Protein AF-A0A7S0XUJ1-F1 (afdb_monomer_lite)

Radius of gyration: 18.26 Å; chains: 1; bounding box: 47×28×46 Å

InterPro domains:
  IPR032432 Radical SAM, C-terminal extension [PF16199] (1-74)
  IPR039661 ELP3/YhcC [PTHR11135] (1-117)

pLDDT: mean 92.68, std 4.85, range [74.38, 97.44]

Foldseek 3Di:
DDFQFPPDPVVVCVVVVNDDEDDQVVLLVVVLVVQLPDDLVAADDDPDDPDPQVRTPDYHPDPPSVVSSVVVNVVVVGDGNHPVCVDPVNCCVPPVDDDPDDDDDDDWDDDPNDIDD

Organism: Hemiselmis andersenii (NCBI:txid464988)

Sequence (117 aa):
PTLVIRGTGLYELWRTGRYQNYSPTLLIDVVAHILALVPPWTRIYRIQRDIPMPLVTSGVENGNLRELALARMRELGLRCRDIRTREVGIVDIHQKVLPEQVHLMRRDYVSNGGWET

Secondary structure (DSSP, 8-state):
---EETTSHHHHHHHTTS--PPPHHHHHHHHHHHHHH--TT-----SS----GGGEEES---TTHHHHHHHHHHHTT-----HHHHSHHHHHHHH-PPPS--------EEETTEEE-

Structure (mmCIF, N/CA/C/O backbone):
data_AF-A0A7S0XUJ1-F1
#
_entry.id   AF-A0A7S0XUJ1-F1
#
loop_
_atom_site.group_PDB
_atom_site.id
_atom_site.type_symbol
_atom_site.label_atom_id
_atom_site.label_alt_id
_atom_site.label_comp_id
_atom_site.label_asym_id
_atom_site.label_entity_id
_atom_site.label_seq_id
_atom_site.pdbx_PDB_ins_code
_atom_site.Cartn_x
_atom_site.Cartn_y
_atom_site.Cartn_z
_atom_site.occupancy
_atom_site.B_iso_or_equiv
_atom_site.auth_seq_id
_atom_site.auth_comp_id
_atom_site.auth_asym_id
_atom_site.auth_atom_id
_atom_site.pdbx_PDB_model_num
ATOM 1 N N . PRO A 1 1 ? -6.024 2.646 4.183 1.00 91.31 1 PRO A N 1
ATOM 2 C CA . PRO A 1 1 ? -7.137 1.868 4.784 1.00 91.31 1 PRO A CA 1
ATOM 3 C C . PRO A 1 1 ? -8.072 2.781 5.576 1.00 91.31 1 PRO A C 1
ATOM 5 O O . PRO A 1 1 ? -7.625 3.835 6.027 1.00 91.31 1 PRO A O 1
ATOM 8 N N . THR A 1 2 ? -9.342 2.401 5.716 1.00 92.94 2 THR A N 1
ATOM 9 C CA . THR A 1 2 ? -10.327 3.160 6.499 1.00 92.94 2 THR A CA 1
ATOM 10 C C . THR A 1 2 ? -9.986 3.096 7.988 1.00 92.94 2 THR A C 1
ATOM 12 O O . THR A 1 2 ? -9.680 2.024 8.509 1.00 92.94 2 THR A O 1
ATOM 15 N N . LEU A 1 3 ? -10.036 4.244 8.663 1.00 92.88 3 LEU A N 1
ATOM 16 C CA . LEU A 1 3 ? -9.751 4.398 10.089 1.00 92.88 3 LEU A CA 1
ATOM 17 C C . LEU A 1 3 ? -11.000 4.911 10.802 1.00 92.88 3 LEU A C 1
ATOM 19 O O . LEU A 1 3 ? -11.718 5.753 10.263 1.00 92.88 3 LEU A O 1
ATOM 23 N N . VAL A 1 4 ? -11.240 4.420 12.013 1.00 94.19 4 VAL A N 1
ATOM 24 C CA . VAL A 1 4 ? -12.313 4.907 12.882 1.00 94.19 4 VAL A CA 1
ATOM 25 C C . VAL A 1 4 ? -11.744 6.002 13.772 1.00 94.19 4 VAL A C 1
ATOM 27 O O . VAL A 1 4 ? -10.819 5.761 14.545 1.00 94.19 4 VAL A O 1
ATOM 30 N N . ILE A 1 5 ? -12.299 7.207 13.661 1.00 93.88 5 ILE A N 1
ATOM 31 C CA . ILE A 1 5 ? -11.873 8.398 14.407 1.00 93.88 5 ILE A CA 1
ATOM 32 C C . ILE A 1 5 ? -13.064 8.909 15.214 1.00 93.88 5 ILE A C 1
ATOM 34 O O . ILE A 1 5 ? -14.181 8.974 14.691 1.00 93.88 5 ILE A O 1
ATOM 38 N N . ARG A 1 6 ? -12.835 9.280 16.479 1.00 92.88 6 ARG A N 1
ATOM 39 C CA . ARG A 1 6 ? -13.882 9.835 17.353 1.00 92.88 6 ARG A CA 1
ATOM 40 C C . ARG A 1 6 ? -14.544 11.056 16.708 1.00 92.88 6 ARG A C 1
ATOM 42 O O . ARG A 1 6 ? -13.876 11.865 16.073 1.00 92.88 6 ARG A O 1
ATOM 49 N N . GLY A 1 7 ? -15.858 11.182 16.880 1.00 93.12 7 GLY A N 1
ATOM 50 C CA . GLY A 1 7 ? -16.639 12.295 16.325 1.00 93.12 7 GLY A CA 1
ATOM 51 C C . GLY A 1 7 ? -17.033 12.142 14.850 1.00 93.12 7 GLY A C 1
ATOM 52 O O . GLY A 1 7 ? -17.638 13.049 14.291 1.00 93.12 7 GLY A O 1
ATOM 53 N N . THR A 1 8 ? -16.728 11.008 14.211 1.00 95.75 8 THR A N 1
ATOM 54 C CA . THR A 1 8 ? -17.192 10.701 12.846 1.00 95.75 8 THR A CA 1
ATOM 55 C C . THR A 1 8 ? -18.431 9.805 12.861 1.00 95.75 8 THR A C 1
ATOM 57 O O . THR A 1 8 ? -18.632 9.030 13.792 1.00 95.75 8 THR A O 1
ATOM 60 N N . GLY A 1 9 ? -19.239 9.822 11.795 1.00 95.94 9 GLY A N 1
ATOM 61 C CA . GLY A 1 9 ? -20.374 8.893 11.671 1.00 95.94 9 GLY A CA 1
ATOM 62 C C . GLY A 1 9 ? -19.952 7.415 11.682 1.00 95.94 9 GLY A C 1
ATOM 63 O O . GLY A 1 9 ? -20.664 6.565 12.212 1.00 95.94 9 GLY A O 1
ATOM 64 N N . LEU A 1 10 ? -18.749 7.109 11.179 1.00 96.19 10 LEU A N 1
ATOM 65 C CA . LEU A 1 10 ? -18.190 5.756 11.209 1.00 96.19 10 LEU A CA 1
ATOM 66 C C . LEU A 1 10 ? -17.926 5.266 12.642 1.00 96.19 10 LEU A C 1
ATOM 68 O O . LEU A 1 10 ? -18.078 4.078 12.920 1.00 96.19 10 LEU A O 1
ATOM 72 N N . TYR A 1 11 ? -17.578 6.172 13.561 1.00 96.44 11 TYR A N 1
ATOM 73 C CA . TYR A 1 11 ? -17.398 5.843 14.975 1.00 96.44 11 TYR A CA 1
ATOM 74 C C . TYR A 1 11 ? -18.692 5.348 15.623 1.00 96.44 11 TYR A C 1
ATOM 76 O O . TYR A 1 11 ? -18.656 4.384 16.379 1.00 96.44 11 TYR A O 1
ATOM 84 N N . GLU A 1 12 ? -19.844 5.928 15.284 1.00 97.00 12 GLU A N 1
ATOM 85 C CA . GLU A 1 12 ? -21.140 5.478 15.810 1.00 97.00 12 GLU A CA 1
ATOM 86 C C . GLU A 1 12 ? -21.515 4.078 15.295 1.00 97.00 12 GLU A C 1
ATOM 88 O O . GLU A 1 12 ? -22.063 3.252 16.034 1.00 97.00 12 GLU A O 1
ATOM 93 N N . LEU A 1 13 ? -21.178 3.767 14.039 1.00 97.06 13 LEU A N 1
ATOM 94 C CA . LEU A 1 13 ? -21.357 2.423 13.480 1.00 97.06 13 LEU A CA 1
ATOM 95 C C . LEU A 1 13 ? -20.447 1.406 14.172 1.00 97.06 13 LEU A C 1
ATOM 97 O O . LEU A 1 13 ? -20.912 0.333 14.550 1.00 97.06 13 LEU A O 1
ATOM 101 N N . TRP A 1 14 ? -19.184 1.765 14.398 1.00 96.56 14 TRP A N 1
ATOM 102 C CA . TRP A 1 14 ? -18.234 0.932 15.133 1.00 96.56 14 TRP A CA 1
ATOM 103 C C . TRP A 1 14 ? -18.678 0.707 16.586 1.00 96.56 14 TRP A C 1
ATOM 105 O O . TRP A 1 14 ? -18.737 -0.432 17.043 1.00 96.56 14 TRP A O 1
ATOM 115 N N . ARG A 1 15 ? -19.111 1.767 17.285 1.00 95.31 15 ARG A N 1
ATOM 116 C CA . ARG A 1 15 ? -19.603 1.708 18.674 1.00 95.31 15 ARG A CA 1
ATOM 117 C C . ARG A 1 15 ? -20.818 0.794 18.830 1.00 95.31 15 ARG A C 1
ATOM 119 O O . ARG A 1 15 ? -20.994 0.180 19.873 1.00 95.31 15 ARG A O 1
ATOM 126 N N . THR A 1 16 ? -21.663 0.716 17.802 1.00 97.06 16 THR A N 1
ATOM 127 C CA . THR A 1 16 ? -22.859 -0.145 17.779 1.00 97.06 16 THR A CA 1
ATOM 128 C C . THR A 1 16 ? -22.589 -1.546 17.219 1.00 97.06 16 THR A C 1
ATOM 130 O O . THR A 1 16 ? -23.532 -2.305 17.023 1.00 97.06 16 THR A O 1
ATOM 133 N N . GLY A 1 17 ? -21.329 -1.897 16.931 1.00 95.56 17 GLY A N 1
ATOM 134 C CA . GLY A 1 17 ? -20.946 -3.200 16.376 1.00 95.56 17 GLY A CA 1
ATOM 135 C C . GLY A 1 17 ? -21.354 -3.418 14.914 1.00 95.56 17 GLY A C 1
ATOM 136 O O . GLY A 1 17 ? -21.190 -4.513 14.388 1.00 95.56 17 GLY A O 1
ATOM 137 N N . ARG A 1 18 ? -21.869 -2.388 14.231 1.00 96.94 18 ARG A N 1
ATOM 138 C CA . ARG A 1 18 ? -22.301 -2.451 12.822 1.00 96.94 18 ARG A CA 1
ATOM 139 C C . ARG A 1 18 ? -21.160 -2.255 11.827 1.00 96.94 18 ARG A C 1
ATOM 141 O O . ARG A 1 18 ? -21.357 -2.418 10.628 1.00 96.94 18 ARG A O 1
ATOM 148 N N . TYR A 1 19 ? -19.983 -1.872 12.311 1.00 96.56 19 TYR A N 1
ATOM 149 C CA . TYR A 1 19 ? -18.773 -1.759 11.513 1.00 96.56 19 TYR A CA 1
ATOM 150 C C . TYR A 1 19 ? -17.588 -2.331 12.285 1.00 96.56 19 TYR A C 1
ATOM 152 O O . TYR A 1 19 ? -17.376 -1.993 13.448 1.00 96.56 19 TYR A O 1
ATOM 160 N N . GLN A 1 20 ? -16.789 -3.149 11.610 1.00 93.69 20 GLN A N 1
ATOM 161 C CA . GLN A 1 20 ? -15.560 -3.713 12.146 1.00 93.69 20 GLN A CA 1
ATOM 162 C C . GLN A 1 20 ? -14.444 -3.529 11.119 1.00 93.69 20 GLN A C 1
ATOM 164 O O . GLN A 1 20 ? -14.621 -3.807 9.933 1.00 93.69 20 GLN A O 1
ATOM 169 N N . ASN A 1 21 ? -13.292 -3.030 11.565 1.00 93.62 21 ASN A N 1
ATOM 170 C CA . ASN A 1 21 ? -12.102 -2.979 10.725 1.00 93.62 21 ASN A CA 1
ATOM 171 C C . ASN A 1 21 ? -11.564 -4.393 10.475 1.00 93.62 21 ASN A C 1
ATOM 173 O O . ASN A 1 21 ? -11.776 -5.306 11.270 1.00 93.62 21 ASN A O 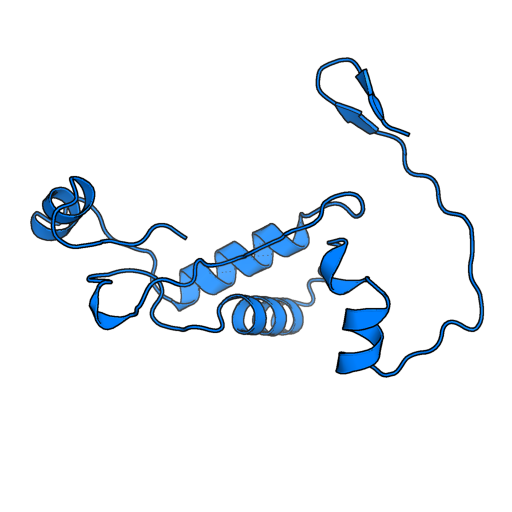1
ATOM 177 N N . TYR A 1 22 ? -10.813 -4.560 9.388 1.00 93.56 22 TYR A N 1
ATOM 178 C CA . TYR A 1 22 ? -10.044 -5.782 9.176 1.00 93.56 22 TYR A CA 1
ATOM 179 C C . TYR A 1 22 ? -9.048 -6.011 10.309 1.00 93.56 22 TYR A C 1
ATOM 181 O O . TYR A 1 22 ? -8.491 -5.056 10.855 1.00 93.56 22 TYR A O 1
ATOM 189 N N . SER A 1 23 ? -8.780 -7.285 10.601 1.00 92.38 23 SER A N 1
ATOM 190 C CA . SER A 1 23 ? -7.626 -7.637 11.419 1.00 92.38 23 SER A CA 1
ATOM 191 C C . SER A 1 23 ? -6.336 -7.156 10.734 1.00 92.38 23 SER A C 1
ATOM 193 O O . SER A 1 23 ? -6.287 -7.076 9.498 1.00 92.38 23 SER A O 1
ATOM 195 N N . PRO A 1 24 ? -5.269 -6.863 11.498 1.00 90.81 24 PRO A N 1
ATOM 196 C CA . PRO A 1 24 ? -3.995 -6.442 10.921 1.00 90.81 24 PRO A CA 1
ATOM 197 C C . PRO A 1 24 ? -3.457 -7.424 9.872 1.00 90.81 24 PRO A C 1
ATOM 199 O O . PRO A 1 24 ? -2.999 -7.003 8.812 1.00 90.81 24 PRO A O 1
ATOM 202 N N . THR A 1 25 ? -3.580 -8.729 10.126 1.00 92.19 25 THR A N 1
ATOM 203 C CA . THR A 1 25 ? -3.135 -9.795 9.217 1.00 92.19 25 THR A CA 1
ATOM 204 C C . THR A 1 25 ? -3.899 -9.784 7.898 1.00 92.19 25 THR A C 1
ATOM 206 O O . THR A 1 25 ? -3.285 -9.702 6.835 1.00 92.19 25 THR A O 1
ATOM 209 N N . LEU A 1 26 ? -5.234 -9.765 7.961 1.00 94.94 26 LEU A N 1
ATOM 210 C CA . LEU A 1 26 ? -6.085 -9.713 6.775 1.00 94.94 26 LEU A CA 1
ATOM 211 C C . LEU A 1 26 ? -5.808 -8.453 5.953 1.00 94.94 26 LEU A C 1
ATOM 213 O O . LEU A 1 26 ? -5.757 -8.500 4.727 1.00 94.94 26 LEU A O 1
ATOM 217 N N . LEU A 1 27 ? -5.608 -7.316 6.619 1.00 94.62 27 LEU A N 1
ATOM 218 C CA . LEU A 1 27 ? -5.317 -6.067 5.935 1.00 94.62 27 LEU A CA 1
ATOM 219 C C . LEU A 1 27 ? -3.987 -6.119 5.175 1.00 94.62 27 LEU A C 1
ATOM 221 O O . LEU A 1 27 ? -3.925 -5.661 4.034 1.00 94.62 27 LEU A O 1
ATOM 225 N N . ILE A 1 28 ? -2.938 -6.666 5.793 1.00 95.38 28 ILE A N 1
ATOM 226 C CA . ILE A 1 28 ? -1.631 -6.849 5.149 1.00 95.38 28 ILE A CA 1
ATOM 227 C C . ILE A 1 28 ? -1.775 -7.759 3.924 1.00 95.38 28 ILE A C 1
ATOM 229 O O . ILE A 1 28 ? -1.286 -7.403 2.851 1.00 95.38 28 ILE A O 1
ATOM 233 N N . ASP A 1 29 ? -2.500 -8.872 4.058 1.00 96.19 29 ASP A N 1
ATOM 234 C CA . ASP A 1 29 ? -2.753 -9.810 2.962 1.00 96.19 29 ASP A CA 1
ATOM 235 C C . ASP A 1 29 ? -3.493 -9.147 1.799 1.00 96.19 29 ASP A C 1
ATOM 237 O O . ASP A 1 29 ? -3.064 -9.249 0.648 1.00 96.19 29 ASP A O 1
ATOM 241 N N . VAL A 1 30 ? -4.572 -8.415 2.077 1.00 96.00 30 VAL A N 1
ATOM 242 C CA . VAL A 1 30 ? -5.338 -7.704 1.044 1.00 96.00 30 VAL A CA 1
ATOM 243 C C . VAL A 1 30 ? -4.454 -6.692 0.314 1.00 96.00 30 VAL A C 1
ATOM 245 O O . VAL A 1 30 ? -4.456 -6.642 -0.916 1.00 96.00 30 VAL A O 1
ATOM 248 N N . VAL A 1 31 ? -3.658 -5.906 1.044 1.00 95.88 31 VAL A N 1
ATOM 249 C CA . VAL A 1 31 ? -2.760 -4.916 0.430 1.00 95.88 31 VAL A CA 1
ATOM 250 C C . VAL A 1 31 ? -1.678 -5.596 -0.413 1.00 95.88 31 VAL A C 1
ATOM 252 O O . VAL A 1 31 ? -1.394 -5.118 -1.510 1.00 95.88 31 VAL A O 1
ATOM 255 N N . ALA A 1 32 ? -1.107 -6.713 0.044 1.00 96.56 32 ALA A N 1
ATOM 256 C CA . ALA A 1 32 ? -0.117 -7.481 -0.711 1.00 96.56 32 ALA A CA 1
ATOM 257 C C . ALA A 1 32 ? -0.674 -7.972 -2.061 1.00 96.56 32 ALA A C 1
ATOM 259 O O . ALA A 1 32 ? -0.025 -7.803 -3.096 1.00 96.56 32 ALA A O 1
ATOM 260 N N . HIS A 1 33 ? -1.901 -8.503 -2.073 1.00 97.25 33 HIS A N 1
ATOM 261 C CA . HIS A 1 33 ? -2.565 -8.939 -3.305 1.00 97.25 33 HIS A CA 1
ATOM 262 C C . HIS A 1 33 ? -2.901 -7.765 -4.230 1.00 97.25 33 HIS A C 1
ATOM 264 O O . HIS A 1 33 ? -2.670 -7.854 -5.433 1.00 97.25 33 HIS A O 1
ATOM 270 N N . ILE A 1 34 ? -3.375 -6.637 -3.687 1.00 96.88 34 ILE A N 1
ATOM 271 C CA . ILE A 1 34 ? -3.626 -5.428 -4.485 1.00 96.88 34 ILE A CA 1
ATOM 272 C C . ILE A 1 34 ? -2.333 -4.958 -5.159 1.00 96.88 34 ILE A C 1
ATOM 274 O O . ILE A 1 34 ? -2.334 -4.708 -6.361 1.00 96.88 34 ILE A O 1
ATOM 278 N N . LEU A 1 35 ? -1.224 -4.870 -4.415 1.00 97.19 35 LEU A N 1
ATOM 279 C CA . LEU A 1 35 ? 0.072 -4.441 -4.951 1.00 97.19 35 LEU A CA 1
ATOM 280 C C . LEU A 1 35 ? 0.605 -5.371 -6.049 1.00 97.19 35 LEU A C 1
ATOM 282 O O . LEU A 1 35 ? 1.276 -4.898 -6.966 1.00 97.19 35 LEU A O 1
ATOM 286 N N . ALA A 1 36 ? 0.295 -6.668 -5.986 1.00 96.88 36 ALA A N 1
ATOM 287 C CA . ALA A 1 36 ? 0.667 -7.629 -7.024 1.00 96.88 36 ALA A CA 1
ATOM 288 C C . ALA A 1 36 ? -0.070 -7.391 -8.356 1.00 96.88 36 ALA A C 1
ATOM 290 O O . ALA A 1 36 ? 0.470 -7.701 -9.416 1.00 96.88 36 ALA A O 1
ATOM 291 N N . LEU A 1 37 ? -1.277 -6.817 -8.311 1.00 97.19 37 LEU A N 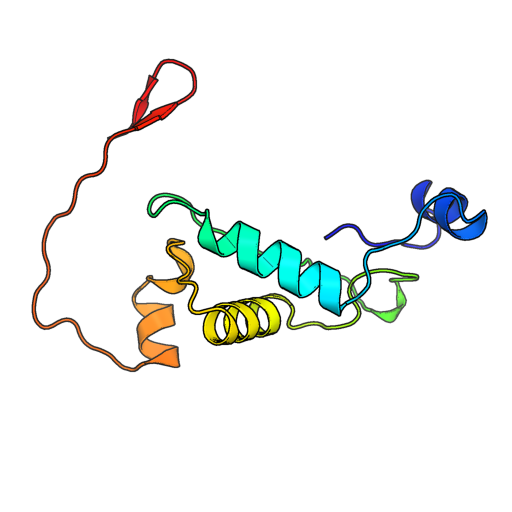1
ATOM 292 C CA . LEU A 1 37 ? -2.095 -6.513 -9.491 1.00 97.19 37 LEU A CA 1
ATOM 293 C C . LEU A 1 37 ? -1.771 -5.150 -10.119 1.00 97.19 37 LEU A C 1
ATOM 295 O O . LEU A 1 37 ? -2.241 -4.857 -11.218 1.00 97.19 37 LEU A O 1
ATOM 299 N N . VAL A 1 38 ? -0.987 -4.303 -9.443 1.00 97.31 38 VAL A N 1
ATOM 300 C CA . VAL A 1 38 ? -0.687 -2.948 -9.925 1.00 97.31 38 VAL A CA 1
ATOM 301 C C . VAL A 1 38 ? 0.127 -3.015 -11.224 1.00 97.31 38 VAL A C 1
ATOM 303 O O . VAL A 1 38 ? 1.225 -3.586 -11.235 1.00 97.31 38 VAL A O 1
ATOM 306 N N . PRO A 1 39 ? -0.356 -2.401 -12.320 1.00 96.81 39 PRO A N 1
ATOM 307 C CA . PRO A 1 39 ? 0.355 -2.424 -13.584 1.00 96.81 39 PRO A CA 1
ATOM 308 C C . PRO A 1 39 ? 1.580 -1.493 -13.562 1.00 96.81 39 PRO A C 1
ATOM 310 O O . PRO A 1 39 ? 1.661 -0.550 -12.768 1.00 96.81 39 PRO A O 1
ATOM 313 N N . PRO A 1 40 ? 2.552 -1.711 -14.466 1.00 96.50 40 PRO A N 1
ATOM 314 C CA . PRO A 1 40 ? 3.832 -1.008 -14.446 1.00 96.50 40 PRO A CA 1
ATOM 315 C C . PRO A 1 40 ? 3.779 0.480 -14.828 1.00 96.50 40 PRO A C 1
ATOM 317 O O . PRO A 1 40 ? 4.801 1.158 -14.737 1.00 96.50 40 PRO A O 1
ATOM 320 N N . TRP A 1 41 ? 2.629 1.000 -15.246 1.00 96.12 41 TRP A N 1
ATOM 321 C CA . TRP A 1 41 ? 2.411 2.427 -15.506 1.00 96.12 41 TRP A CA 1
ATOM 322 C C . TRP A 1 41 ? 1.693 3.141 -14.348 1.00 96.12 41 TRP A C 1
ATOM 324 O O . TRP A 1 41 ? 1.429 4.336 -14.428 1.00 96.12 41 TRP A O 1
ATOM 334 N N . THR A 1 42 ? 1.395 2.447 -13.243 1.00 97.00 42 THR A N 1
ATOM 335 C CA . THR A 1 42 ? 0.719 3.037 -12.080 1.00 97.00 42 THR A CA 1
ATOM 336 C C . THR A 1 42 ? 1.687 3.289 -10.925 1.00 97.00 42 THR A C 1
ATOM 338 O O . THR A 1 42 ? 2.510 2.442 -10.560 1.00 97.00 42 THR A O 1
ATOM 341 N N . ARG A 1 43 ? 1.566 4.466 -10.298 1.00 96.81 43 ARG A N 1
ATOM 342 C CA . ARG A 1 43 ? 2.324 4.848 -9.099 1.00 96.81 43 ARG A CA 1
ATOM 343 C C . ARG A 1 43 ? 1.427 4.860 -7.865 1.00 96.81 43 ARG A C 1
ATOM 345 O O . ARG A 1 43 ? 0.480 5.637 -7.785 1.00 96.81 43 ARG A O 1
ATOM 352 N N . ILE A 1 44 ? 1.779 4.063 -6.858 1.00 95.56 44 ILE A N 1
ATOM 353 C CA . ILE A 1 44 ? 1.126 4.105 -5.546 1.00 95.56 44 ILE A CA 1
ATOM 354 C C . ILE A 1 44 ? 1.863 5.105 -4.651 1.00 95.56 44 ILE A C 1
ATOM 356 O O . ILE A 1 44 ? 2.988 4.855 -4.220 1.00 95.56 44 ILE A O 1
ATOM 360 N N . TYR A 1 45 ? 1.225 6.243 -4.365 1.00 91.25 45 TYR A N 1
ATOM 361 C CA . TYR A 1 45 ? 1.823 7.328 -3.577 1.00 91.25 45 TYR A CA 1
ATOM 362 C C . TYR A 1 45 ? 1.950 6.986 -2.091 1.00 91.25 45 TYR A C 1
ATOM 364 O O . TYR A 1 45 ? 3.047 6.995 -1.537 1.00 91.25 45 TYR A O 1
ATOM 372 N N . ARG A 1 46 ? 0.821 6.691 -1.439 1.00 89.94 46 ARG A N 1
ATOM 373 C CA . ARG A 1 46 ? 0.739 6.396 -0.006 1.00 89.94 46 ARG A CA 1
ATOM 374 C C . ARG A 1 46 ? -0.201 5.224 0.220 1.00 89.94 46 ARG A C 1
ATOM 376 O O . ARG A 1 46 ? -1.311 5.218 -0.299 1.00 89.94 46 ARG A O 1
ATOM 383 N N . ILE A 1 47 ? 0.246 4.249 1.007 1.00 90.44 47 ILE A N 1
ATOM 384 C CA . ILE A 1 47 ? -0.586 3.107 1.417 1.00 90.44 47 ILE A CA 1
ATOM 385 C C . ILE A 1 47 ? -1.430 3.468 2.644 1.00 90.44 47 ILE A C 1
ATOM 387 O O . ILE A 1 47 ? -2.575 3.041 2.766 1.00 90.44 47 ILE A O 1
ATOM 391 N N . GLN A 1 48 ? -0.898 4.312 3.521 1.00 89.50 48 GLN A N 1
ATOM 392 C CA . GLN A 1 48 ? -1.558 4.810 4.723 1.00 89.50 48 GLN A CA 1
ATOM 393 C C . GLN A 1 48 ? -1.341 6.320 4.852 1.00 89.50 48 GLN A C 1
ATOM 395 O O . GLN A 1 48 ? -0.463 6.880 4.196 1.00 89.50 48 GLN A O 1
ATOM 400 N N . ARG A 1 49 ? -2.171 6.980 5.661 1.00 86.56 49 ARG A N 1
ATOM 401 C CA . ARG A 1 49 ? -2.074 8.419 5.927 1.00 86.56 49 ARG A CA 1
ATOM 402 C C . ARG A 1 49 ? -1.370 8.647 7.260 1.00 86.56 49 ARG A C 1
ATOM 404 O O . ARG A 1 49 ? -1.541 7.844 8.172 1.00 86.56 49 ARG A O 1
ATOM 411 N N . ASP A 1 50 ? -0.672 9.769 7.368 1.00 84.88 50 ASP A N 1
ATOM 412 C CA . ASP A 1 50 ? -0.011 10.208 8.598 1.00 84.88 50 ASP A CA 1
ATOM 413 C C . ASP A 1 50 ? -1.050 10.810 9.551 1.00 84.88 50 ASP A C 1
ATOM 415 O O . ASP A 1 50 ? -1.216 12.024 9.647 1.00 84.88 50 ASP A O 1
ATOM 419 N N . ILE A 1 51 ? -1.828 9.939 10.195 1.00 87.12 51 ILE A N 1
ATOM 420 C CA . ILE A 1 51 ? -2.780 10.318 11.241 1.00 87.12 51 ILE A CA 1
ATOM 421 C C . ILE A 1 51 ? -2.172 9.909 12.583 1.00 87.12 51 ILE A C 1
ATOM 423 O O . ILE A 1 51 ? -1.801 8.744 12.732 1.00 87.12 51 ILE A O 1
ATOM 427 N N . PRO A 1 52 ? -2.073 10.824 13.564 1.00 86.50 52 PRO A N 1
ATOM 428 C CA . PRO A 1 52 ? -1.593 10.481 14.894 1.00 86.50 52 PRO A CA 1
ATOM 429 C C . PRO A 1 52 ? -2.390 9.318 15.493 1.00 86.50 52 PRO A C 1
ATOM 431 O O . PRO A 1 52 ? -3.612 9.403 15.635 1.00 86.50 52 PRO A O 1
ATOM 434 N N . MET A 1 53 ? -1.691 8.253 15.890 1.00 85.00 53 MET A N 1
ATOM 435 C CA . MET A 1 53 ? -2.301 7.050 16.466 1.00 85.00 53 MET A CA 1
ATOM 436 C C . MET A 1 53 ? -3.219 7.311 17.674 1.00 85.00 53 MET A C 1
ATOM 438 O O . MET A 1 53 ? -4.261 6.665 17.737 1.00 85.00 53 MET A O 1
ATOM 442 N N . PRO A 1 54 ? -2.953 8.286 18.573 1.00 86.56 54 PRO A N 1
ATOM 443 C CA . PRO A 1 54 ? -3.876 8.602 19.670 1.00 86.56 54 PRO A CA 1
ATOM 444 C C . PRO A 1 54 ? -5.281 9.050 19.230 1.00 86.56 54 PRO A C 1
ATOM 446 O O . PRO A 1 54 ? -6.217 8.995 20.024 1.00 86.56 54 PRO A O 1
ATOM 449 N N . LEU A 1 55 ? -5.446 9.507 17.983 1.00 86.94 55 LEU A N 1
ATOM 450 C CA . LEU A 1 55 ? -6.744 9.910 17.428 1.00 86.94 55 LEU A CA 1
ATOM 451 C C . LEU A 1 55 ? -7.515 8.735 16.805 1.00 86.94 55 LEU A C 1
ATOM 453 O O . LEU A 1 55 ? -8.721 8.839 16.561 1.00 86.94 55 LEU A O 1
ATOM 457 N N . VAL A 1 56 ? -6.832 7.622 16.533 1.00 88.38 56 VAL A N 1
ATOM 458 C CA . VAL A 1 56 ? -7.399 6.441 15.881 1.00 88.38 56 VAL A CA 1
ATOM 459 C C . VAL A 1 56 ? -7.999 5.527 16.947 1.00 88.38 56 VAL A C 1
ATOM 461 O O . VAL A 1 56 ? -7.314 5.060 17.846 1.00 88.38 56 VAL A O 1
ATOM 464 N N . THR A 1 57 ? -9.303 5.271 16.849 1.00 88.88 57 THR A N 1
ATOM 465 C CA . THR A 1 57 ? -10.020 4.354 17.754 1.00 88.88 57 THR A CA 1
ATOM 466 C C . THR A 1 57 ? -9.899 2.901 17.296 1.00 88.88 57 THR A C 1
ATOM 468 O O . THR A 1 57 ? -9.778 2.004 18.121 1.00 88.88 57 THR A O 1
ATOM 471 N N . SER A 1 58 ? -9.953 2.654 15.984 1.00 86.88 58 SER A N 1
ATOM 472 C CA . SER A 1 58 ? -9.818 1.314 15.401 1.00 86.88 58 SER A CA 1
ATOM 473 C C . SER A 1 58 ? -9.338 1.400 13.948 1.00 86.88 58 SER A C 1
ATOM 475 O O . SER A 1 58 ? -9.652 2.366 13.241 1.00 86.88 58 SER A O 1
ATOM 477 N N . GLY A 1 59 ? -8.565 0.410 13.493 1.00 85.12 59 GLY A N 1
ATOM 478 C CA . GLY A 1 59 ? -8.022 0.356 12.136 1.00 85.12 59 GLY A CA 1
ATOM 479 C C . GLY A 1 59 ? -6.569 -0.109 12.085 1.00 85.12 59 GLY A C 1
ATOM 480 O O . GLY A 1 59 ? -6.210 -1.101 12.702 1.00 85.12 59 GLY A O 1
ATOM 481 N N . VAL A 1 60 ? -5.748 0.586 11.295 1.00 81.88 60 VAL A N 1
ATOM 482 C CA . VAL A 1 60 ? -4.319 0.274 11.145 1.00 81.88 60 VAL A CA 1
ATOM 483 C C . VAL A 1 60 ? -3.592 0.636 12.431 1.00 81.88 60 VAL A C 1
ATOM 485 O O . VAL A 1 60 ? -3.584 1.803 12.800 1.00 81.88 60 VAL A O 1
ATOM 488 N N . GLU A 1 61 ? -2.961 -0.346 13.064 1.00 74.38 61 GLU A N 1
ATOM 489 C CA . GLU A 1 61 ? -2.217 -0.161 14.318 1.00 74.38 61 GLU A CA 1
ATOM 490 C C . GLU A 1 61 ? -0.757 0.258 14.085 1.00 74.38 61 GLU A C 1
ATOM 492 O O . GLU A 1 61 ? -0.157 0.919 14.929 1.00 74.38 61 GLU A O 1
ATOM 497 N N . ASN A 1 62 ? -0.197 -0.070 12.913 1.00 77.19 62 ASN A N 1
ATOM 498 C CA . ASN A 1 62 ? 1.223 0.103 12.619 1.00 77.19 62 ASN A CA 1
ATOM 499 C C . ASN A 1 62 ? 1.493 1.200 11.585 1.00 77.19 62 ASN A C 1
ATOM 501 O O . ASN A 1 62 ? 0.878 1.258 10.522 1.00 77.19 62 ASN A O 1
ATOM 505 N N . GLY A 1 63 ? 2.510 2.018 11.862 1.00 82.25 63 GLY A N 1
ATOM 506 C CA . GLY A 1 63 ? 2.985 3.091 10.988 1.00 82.25 63 GLY A CA 1
ATOM 507 C C . GLY A 1 63 ? 3.708 2.632 9.709 1.00 82.25 63 GLY A C 1
ATOM 508 O O . GLY A 1 63 ? 4.082 3.472 8.896 1.00 82.25 63 GLY A O 1
ATOM 509 N N . ASN A 1 64 ? 3.909 1.331 9.497 1.00 89.31 64 ASN A N 1
ATOM 510 C CA . ASN A 1 64 ? 4.744 0.789 8.422 1.00 89.31 64 ASN A CA 1
ATOM 511 C C . ASN A 1 64 ? 4.012 -0.223 7.516 1.00 89.31 64 ASN A C 1
ATOM 513 O O . ASN A 1 64 ? 4.626 -1.150 6.991 1.00 89.31 64 ASN A O 1
ATOM 517 N N . LEU A 1 65 ? 2.710 -0.040 7.254 1.00 92.62 65 LEU A N 1
ATOM 518 C CA . LEU A 1 65 ? 1.902 -0.997 6.477 1.00 92.62 65 LEU A CA 1
ATOM 519 C C . LEU A 1 65 ? 2.486 -1.346 5.095 1.00 92.62 65 LEU A C 1
ATOM 521 O O . LEU A 1 65 ? 2.325 -2.469 4.624 1.00 92.62 65 LEU A O 1
ATOM 525 N N . ARG A 1 66 ? 3.181 -0.405 4.437 1.00 93.06 66 ARG A N 1
ATOM 526 C CA . ARG A 1 66 ? 3.852 -0.673 3.152 1.00 93.06 66 ARG A CA 1
ATOM 527 C C . ARG A 1 66 ? 4.941 -1.730 3.280 1.00 93.06 66 ARG A C 1
ATOM 529 O O . ARG A 1 66 ? 5.036 -2.603 2.427 1.00 93.06 66 ARG A O 1
ATOM 536 N N . GLU A 1 67 ? 5.767 -1.618 4.309 1.00 93.19 67 GLU A N 1
ATOM 537 C CA . GLU A 1 67 ? 6.865 -2.544 4.564 1.00 93.19 67 GLU A CA 1
ATOM 538 C C . GLU A 1 67 ? 6.321 -3.942 4.865 1.00 93.19 67 GLU A C 1
ATOM 540 O O . GLU A 1 67 ? 6.745 -4.910 4.236 1.00 93.19 67 GLU A O 1
ATOM 545 N N . LEU A 1 68 ? 5.309 -4.022 5.735 1.00 95.06 68 LEU A N 1
ATOM 546 C CA . LEU A 1 68 ? 4.629 -5.270 6.082 1.00 95.06 68 LEU A CA 1
ATOM 547 C C . LEU A 1 68 ? 4.003 -5.938 4.851 1.00 95.06 68 LEU A C 1
ATOM 549 O O . LEU A 1 68 ? 4.180 -7.135 4.640 1.00 95.06 68 LEU A O 1
ATOM 553 N N . ALA A 1 69 ? 3.331 -5.166 3.992 1.00 95.62 69 ALA A N 1
ATOM 554 C CA . ALA A 1 69 ? 2.763 -5.689 2.753 1.00 95.62 69 ALA A CA 1
ATOM 555 C C . ALA A 1 69 ? 3.845 -6.200 1.789 1.00 95.62 69 ALA A C 1
ATOM 557 O O . ALA A 1 69 ? 3.690 -7.275 1.220 1.00 95.62 69 ALA A O 1
ATOM 558 N N . LEU A 1 70 ? 4.959 -5.479 1.621 1.00 95.06 70 LEU A N 1
ATOM 559 C CA . LEU A 1 70 ? 6.064 -5.928 0.765 1.00 95.06 70 LEU A CA 1
ATOM 560 C C . LEU A 1 70 ? 6.755 -7.181 1.318 1.00 95.06 70 LEU A C 1
ATOM 562 O O . LEU A 1 70 ? 7.124 -8.060 0.541 1.00 95.06 70 LEU A O 1
ATOM 566 N N . ALA A 1 71 ? 6.915 -7.287 2.640 1.00 95.69 71 ALA A N 1
ATOM 567 C CA . ALA A 1 71 ? 7.420 -8.496 3.281 1.00 95.69 71 ALA A CA 1
ATOM 568 C C . ALA A 1 71 ? 6.487 -9.682 3.019 1.00 95.69 71 ALA A C 1
ATOM 570 O O . ALA A 1 71 ? 6.940 -10.719 2.536 1.00 95.69 71 ALA A O 1
ATOM 571 N N . ARG A 1 72 ? 5.179 -9.481 3.200 1.00 96.88 72 ARG A N 1
ATOM 572 C CA . ARG A 1 72 ? 4.172 -10.501 2.920 1.00 96.88 72 ARG A CA 1
ATOM 573 C C . ARG A 1 72 ? 4.146 -10.928 1.453 1.00 96.88 72 ARG A C 1
ATOM 575 O O . ARG A 1 72 ? 4.044 -12.113 1.156 1.00 96.88 72 ARG A O 1
ATOM 582 N N . MET A 1 73 ? 4.302 -9.991 0.518 1.00 97.38 73 MET A N 1
ATOM 583 C CA . MET A 1 73 ? 4.431 -10.324 -0.905 1.00 97.38 73 MET A CA 1
ATOM 584 C C . MET A 1 73 ? 5.622 -11.250 -1.172 1.00 97.38 73 MET A C 1
ATOM 586 O O . MET A 1 73 ? 5.483 -12.172 -1.971 1.00 97.38 73 MET A O 1
ATOM 590 N N . ARG A 1 74 ? 6.766 -11.048 -0.497 1.00 95.88 74 ARG A N 1
ATOM 591 C CA . ARG A 1 74 ? 7.935 -11.935 -0.634 1.00 95.88 74 ARG A CA 1
ATOM 592 C C . ARG A 1 74 ? 7.645 -13.347 -0.133 1.00 95.88 74 ARG A C 1
ATOM 594 O O . ARG A 1 74 ? 8.017 -14.295 -0.812 1.00 95.88 74 ARG A O 1
ATOM 601 N N . GLU A 1 75 ? 6.958 -13.482 0.999 1.00 97.12 75 GLU A N 1
ATOM 602 C CA . GLU A 1 75 ? 6.535 -14.788 1.533 1.00 97.12 75 GLU A CA 1
ATOM 603 C C . GLU A 1 75 ? 5.612 -15.536 0.561 1.00 97.12 75 GLU A C 1
ATOM 605 O O . GLU A 1 75 ? 5.724 -16.748 0.407 1.00 97.12 75 GLU A O 1
ATOM 610 N N . LEU A 1 76 ? 4.729 -14.807 -0.128 1.00 95.81 76 LEU A N 1
ATOM 611 C CA . LEU A 1 76 ? 3.794 -15.356 -1.113 1.00 95.81 76 LEU A CA 1
ATOM 612 C C . LEU A 1 76 ? 4.410 -15.545 -2.514 1.00 95.81 76 LEU A C 1
ATOM 614 O O . LEU A 1 76 ? 3.716 -15.966 -3.436 1.00 95.81 76 LEU A O 1
ATOM 618 N N . GLY A 1 77 ? 5.686 -15.195 -2.715 1.00 96.69 77 GLY A N 1
ATOM 619 C CA . GLY A 1 77 ? 6.338 -15.243 -4.030 1.00 96.69 77 GLY A CA 1
ATOM 620 C C . GLY A 1 77 ? 5.804 -14.219 -5.047 1.00 96.69 77 GLY A C 1
ATOM 621 O O . GLY A 1 77 ? 6.055 -14.342 -6.248 1.00 96.69 77 GLY A O 1
ATOM 622 N N . LEU A 1 78 ? 5.076 -13.198 -4.589 1.00 96.25 78 LEU A N 1
ATOM 623 C CA . LEU A 1 78 ? 4.493 -12.145 -5.419 1.00 96.25 78 LEU A CA 1
ATOM 624 C C . LEU A 1 78 ? 5.503 -11.022 -5.687 1.00 96.25 78 LEU A C 1
ATOM 626 O O . LEU A 1 78 ? 6.389 -10.732 -4.883 1.00 96.25 78 LEU A O 1
ATOM 630 N N . ARG A 1 79 ? 5.344 -10.331 -6.823 1.00 94.12 79 ARG A N 1
ATOM 631 C CA . ARG A 1 79 ? 6.193 -9.193 -7.209 1.00 94.12 79 ARG A CA 1
ATOM 632 C C . ARG A 1 79 ? 5.366 -7.922 -7.345 1.00 94.12 79 ARG A C 1
ATOM 634 O O . ARG A 1 79 ? 4.354 -7.916 -8.037 1.00 94.12 79 ARG A O 1
ATOM 641 N N . CYS A 1 80 ? 5.833 -6.834 -6.738 1.00 95.19 80 CYS A N 1
ATOM 642 C CA . CYS A 1 80 ? 5.272 -5.505 -6.963 1.00 95.19 80 CYS A CA 1
ATOM 643 C C . CYS A 1 80 ? 5.860 -4.920 -8.251 1.00 95.19 80 CYS A C 1
ATOM 645 O O . CYS A 1 80 ? 7.075 -4.958 -8.454 1.00 95.19 80 CYS A O 1
ATOM 647 N N . ARG A 1 81 ? 5.003 -4.391 -9.128 1.00 95.25 81 ARG A N 1
ATOM 648 C CA . ARG A 1 81 ? 5.412 -3.734 -10.381 1.00 95.25 81 ARG A CA 1
ATOM 649 C C . ARG A 1 81 ? 5.082 -2.246 -10.415 1.00 95.25 81 ARG A C 1
ATOM 651 O O . ARG A 1 81 ? 5.264 -1.620 -11.460 1.00 95.25 81 ARG A O 1
ATOM 658 N N . ASP A 1 82 ? 4.660 -1.660 -9.297 1.00 96.44 82 ASP A N 1
ATOM 659 C CA . ASP A 1 82 ? 4.377 -0.227 -9.243 1.00 96.44 82 ASP A CA 1
ATOM 660 C C . ASP A 1 82 ? 5.612 0.612 -9.631 1.00 96.44 82 ASP A C 1
ATOM 662 O O . ASP A 1 82 ? 6.760 0.158 -9.582 1.00 96.44 82 ASP A O 1
ATOM 666 N N . ILE A 1 83 ? 5.381 1.845 -10.079 1.00 96.31 83 ILE A N 1
ATOM 667 C CA . ILE A 1 83 ? 6.477 2.750 -10.458 1.00 96.31 83 ILE A CA 1
ATOM 668 C C . ILE A 1 83 ? 7.382 3.037 -9.250 1.00 96.31 83 ILE A C 1
ATOM 670 O O . ILE A 1 83 ? 8.601 3.055 -9.381 1.00 96.31 83 ILE A O 1
ATOM 674 N N . ARG A 1 84 ? 6.793 3.206 -8.059 1.00 94.75 84 ARG A N 1
ATOM 675 C CA . ARG A 1 84 ? 7.515 3.609 -6.844 1.00 94.75 84 ARG A CA 1
ATOM 676 C C . ARG A 1 84 ? 8.557 2.579 -6.392 1.00 94.75 84 ARG A C 1
ATOM 678 O O . ARG A 1 84 ? 9.596 2.969 -5.892 1.00 94.75 84 ARG A O 1
ATOM 685 N N . THR A 1 85 ? 8.308 1.277 -6.518 1.00 92.19 85 THR A N 1
ATOM 686 C CA . THR A 1 85 ? 9.297 0.244 -6.139 1.00 92.19 85 THR A CA 1
ATOM 687 C C . THR A 1 85 ? 10.414 0.080 -7.163 1.00 92.19 85 THR A C 1
ATOM 689 O O . THR A 1 85 ? 11.445 -0.495 -6.830 1.00 92.19 85 THR A O 1
ATOM 692 N N . ARG A 1 86 ? 10.226 0.584 -8.388 1.00 92.62 86 ARG A N 1
ATOM 693 C CA . ARG A 1 86 ? 11.179 0.456 -9.500 1.00 92.62 86 ARG A CA 1
ATOM 694 C C . ARG A 1 86 ? 11.917 1.752 -9.836 1.00 92.62 86 ARG A C 1
ATOM 696 O O . ARG A 1 86 ? 12.735 1.750 -10.750 1.00 92.62 86 ARG A O 1
ATOM 703 N N . GLU A 1 87 ? 11.620 2.856 -9.152 1.00 92.44 87 GLU A N 1
ATOM 704 C CA . GLU A 1 87 ? 12.320 4.124 -9.364 1.00 92.44 87 GLU A CA 1
ATOM 705 C C . GLU A 1 87 ? 13.758 4.039 -8.829 1.00 92.44 87 GLU A C 1
ATOM 707 O O . GLU A 1 87 ? 14.001 3.450 -7.773 1.00 92.44 87 GLU A O 1
ATOM 712 N N . VAL A 1 88 ? 14.710 4.635 -9.557 1.00 91.12 88 VAL A N 1
ATOM 713 C CA . VAL A 1 88 ? 16.151 4.503 -9.277 1.00 91.12 88 VAL A CA 1
ATOM 714 C C . VAL A 1 88 ? 16.507 4.875 -7.838 1.00 91.12 88 VAL A C 1
ATOM 716 O O . VAL A 1 88 ? 17.251 4.145 -7.200 1.00 91.12 88 VAL A O 1
ATOM 719 N N . GLY A 1 89 ? 15.906 5.933 -7.283 1.00 90.00 89 GLY A N 1
ATOM 720 C CA . GLY A 1 89 ? 16.179 6.355 -5.908 1.00 90.00 89 GLY A CA 1
ATOM 721 C C . GLY A 1 89 ? 15.758 5.320 -4.861 1.00 90.00 89 GLY A C 1
ATOM 722 O O . GLY A 1 89 ? 16.454 5.124 -3.872 1.00 90.00 89 GLY A O 1
ATOM 723 N N . ILE A 1 90 ? 14.650 4.606 -5.080 1.00 89.88 90 ILE A N 1
ATOM 724 C CA . ILE A 1 90 ? 14.209 3.553 -4.156 1.00 89.88 90 ILE A CA 1
ATOM 725 C C . ILE A 1 90 ? 15.062 2.298 -4.325 1.00 89.88 90 ILE A C 1
ATOM 727 O O . ILE A 1 90 ? 15.449 1.697 -3.322 1.00 89.88 90 ILE A O 1
ATOM 731 N N . VAL A 1 91 ? 15.373 1.910 -5.564 1.00 88.56 91 VAL A N 1
ATOM 732 C CA . VAL A 1 91 ? 16.222 0.743 -5.841 1.00 88.56 91 VAL A CA 1
ATOM 733 C C . VAL A 1 91 ? 17.634 0.951 -5.293 1.00 88.56 91 VAL A C 1
ATOM 735 O O . VAL A 1 91 ? 18.173 0.041 -4.672 1.00 88.56 91 VAL A O 1
ATOM 738 N N . ASP A 1 92 ? 18.202 2.145 -5.434 1.00 88.31 92 ASP A N 1
ATOM 739 C CA . ASP A 1 92 ? 19.532 2.476 -4.919 1.00 88.31 92 ASP A CA 1
ATOM 740 C C . ASP A 1 92 ? 19.597 2.362 -3.386 1.00 88.31 92 ASP A C 1
ATOM 742 O O . ASP A 1 92 ? 20.449 1.654 -2.852 1.00 88.31 92 ASP A O 1
ATOM 746 N N . ILE A 1 93 ? 18.613 2.926 -2.671 1.00 87.81 93 ILE A N 1
ATOM 747 C CA . ILE A 1 93 ? 18.535 2.846 -1.200 1.00 87.81 93 ILE A CA 1
ATOM 748 C C . ILE A 1 93 ? 18.469 1.394 -0.698 1.00 87.81 93 ILE A C 1
ATOM 750 O O . ILE A 1 93 ? 19.081 1.069 0.319 1.00 87.81 93 ILE A O 1
ATOM 754 N N . HIS A 1 94 ? 17.716 0.520 -1.377 1.00 83.19 94 HIS A N 1
ATOM 755 C CA . HIS A 1 94 ? 17.422 -0.826 -0.865 1.00 83.19 94 HIS A CA 1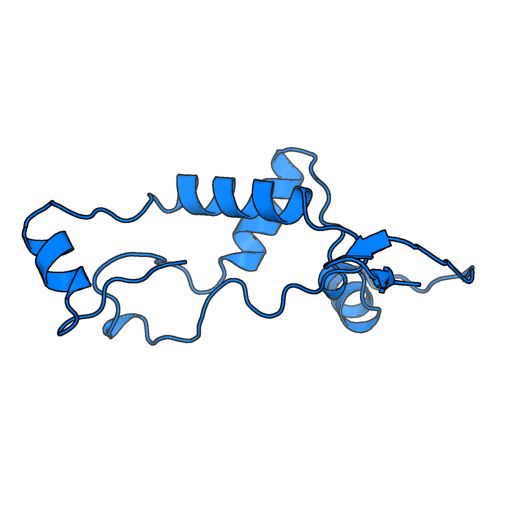
ATOM 756 C C . HIS A 1 94 ? 18.319 -1.928 -1.437 1.00 83.19 94 HIS A C 1
ATOM 758 O O . HIS A 1 94 ? 18.523 -2.941 -0.773 1.00 83.19 94 HIS A O 1
ATOM 764 N N . GLN A 1 95 ? 18.797 -1.779 -2.672 1.00 84.12 95 GLN A N 1
ATOM 765 C CA . GLN A 1 95 ? 19.499 -2.832 -3.415 1.00 84.12 95 GLN A CA 1
ATOM 766 C C . GLN A 1 95 ? 20.877 -2.385 -3.920 1.00 84.12 95 GLN A C 1
ATOM 768 O O . GLN A 1 95 ? 21.689 -3.252 -4.227 1.00 84.12 95 GLN A O 1
ATOM 773 N N . LYS A 1 96 ? 21.160 -1.072 -3.985 1.00 83.75 96 LYS A N 1
ATOM 774 C CA . LYS A 1 96 ? 22.425 -0.503 -4.498 1.00 83.75 96 LYS A CA 1
ATOM 775 C C . LYS A 1 96 ? 22.826 -1.060 -5.872 1.00 83.75 96 LYS A C 1
ATOM 777 O O . LYS A 1 96 ? 23.993 -1.345 -6.129 1.00 83.75 96 LYS A O 1
ATOM 782 N N . VAL A 1 97 ? 21.836 -1.264 -6.742 1.00 82.00 97 VAL A N 1
ATOM 783 C CA . VAL A 1 97 ? 22.033 -1.816 -8.088 1.00 82.00 97 VAL A CA 1
ATOM 784 C C . VAL A 1 97 ? 22.142 -0.674 -9.090 1.00 82.00 97 VAL A C 1
ATOM 786 O O . VAL A 1 97 ? 21.217 0.126 -9.228 1.00 82.00 97 VAL A O 1
ATOM 789 N N . LEU A 1 98 ? 23.251 -0.641 -9.827 1.00 82.88 98 LEU A N 1
ATOM 790 C CA . LEU A 1 98 ? 23.438 0.230 -10.984 1.00 82.88 98 LEU A CA 1
ATOM 791 C C . LEU A 1 98 ? 23.068 -0.537 -12.262 1.00 82.88 98 LEU A C 1
ATOM 793 O O . LEU A 1 98 ? 23.523 -1.667 -12.440 1.00 82.88 98 LEU A O 1
ATOM 797 N N . PRO A 1 99 ? 22.238 0.032 -13.153 1.00 83.81 99 PRO A N 1
ATOM 798 C CA . PRO A 1 99 ? 21.907 -0.624 -14.407 1.00 83.81 99 PRO A CA 1
ATOM 799 C C . PRO A 1 99 ? 23.099 -0.569 -15.368 1.00 83.81 99 PRO A C 1
ATOM 801 O O . PRO A 1 99 ? 23.584 0.507 -15.703 1.00 83.81 99 PRO A O 1
ATOM 804 N N . GLU A 1 100 ? 23.532 -1.728 -15.856 1.00 87.94 100 GLU A N 1
ATOM 805 C CA . GLU A 1 100 ? 24.565 -1.827 -16.899 1.00 87.94 100 GLU A CA 1
ATOM 806 C C . GLU A 1 100 ? 23.983 -1.635 -18.308 1.00 87.94 100 GLU A C 1
ATOM 808 O O . GLU A 1 100 ? 24.670 -1.189 -19.224 1.00 87.94 100 GLU A O 1
ATOM 813 N N . GLN A 1 101 ? 22.700 -1.966 -18.487 1.00 91.12 101 GLN A N 1
ATOM 814 C CA . GLN A 1 101 ? 21.991 -1.909 -19.762 1.00 91.12 101 GLN A CA 1
ATOM 815 C C . GLN A 1 101 ? 20.628 -1.251 -19.568 1.00 91.12 101 GLN A C 1
ATOM 817 O O . GLN A 1 101 ? 19.843 -1.647 -18.703 1.00 91.12 101 GLN A O 1
ATOM 822 N N . VAL A 1 102 ? 20.340 -0.241 -20.387 1.00 92.31 102 VAL A N 1
ATOM 823 C CA . VAL A 1 102 ? 19.083 0.510 -20.347 1.00 92.31 102 VAL A CA 1
ATOM 824 C C . VAL A 1 102 ? 18.442 0.469 -21.727 1.00 92.31 102 VAL A C 1
ATOM 826 O O . VAL A 1 102 ? 19.084 0.763 -22.733 1.00 92.31 102 VAL A O 1
ATOM 829 N N . HIS A 1 103 ? 17.157 0.120 -21.764 1.00 94.88 103 HIS A N 1
ATOM 830 C CA . HIS A 1 103 ? 16.364 0.056 -22.987 1.00 94.88 103 HIS A CA 1
ATOM 831 C C . HIS A 1 103 ? 15.155 0.982 -22.891 1.00 94.88 103 HIS A C 1
ATOM 833 O O . HIS A 1 103 ? 14.522 1.090 -21.836 1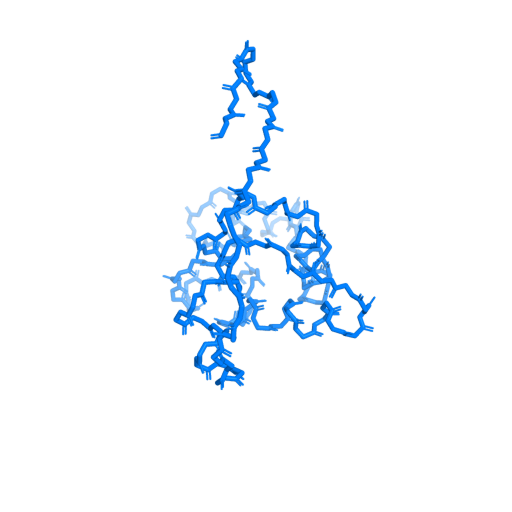.00 94.88 103 HIS A O 1
ATOM 839 N N . LEU A 1 104 ? 14.796 1.605 -24.014 1.00 95.75 104 LEU A N 1
ATOM 840 C CA . LEU A 1 104 ? 13.526 2.307 -24.139 1.00 95.75 104 LEU A CA 1
ATOM 841 C C . LEU A 1 104 ? 12.390 1.278 -24.185 1.00 95.75 104 LEU A C 1
ATOM 843 O O . LEU A 1 104 ? 12.379 0.388 -25.032 1.00 95.75 104 LEU A O 1
ATOM 847 N N . MET A 1 105 ? 11.430 1.412 -23.274 1.00 94.44 105 MET A N 1
ATOM 848 C CA . MET A 1 105 ? 10.258 0.544 -23.185 1.00 94.44 105 MET A CA 1
ATOM 849 C C . MET A 1 105 ? 8.998 1.382 -23.378 1.00 94.44 105 MET A C 1
ATOM 851 O O . MET A 1 105 ? 8.812 2.368 -22.670 1.00 94.44 105 MET A O 1
ATOM 855 N N . ARG A 1 106 ? 8.109 0.944 -24.271 1.00 96.06 106 ARG A N 1
ATOM 856 C CA . ARG A 1 106 ? 6.788 1.542 -24.513 1.00 96.06 106 ARG A CA 1
ATOM 857 C C . ARG A 1 106 ? 5.690 0.553 -24.121 1.00 96.06 106 ARG A C 1
ATOM 859 O O . ARG A 1 106 ? 5.866 -0.655 -24.295 1.00 96.06 106 ARG A O 1
ATOM 866 N N . ARG A 1 107 ? 4.599 1.043 -23.530 1.00 95.69 107 ARG A N 1
ATOM 867 C CA . ARG A 1 107 ? 3.447 0.231 -23.116 1.00 95.69 107 ARG A CA 1
ATOM 868 C C . ARG A 1 107 ? 2.177 1.021 -23.356 1.00 95.69 107 ARG A C 1
ATOM 870 O O . ARG A 1 107 ? 1.910 1.962 -22.619 1.00 95.69 107 ARG A O 1
ATOM 877 N N . ASP A 1 108 ? 1.385 0.548 -24.299 1.00 97.31 108 ASP A N 1
ATOM 878 C CA . ASP A 1 108 ? 0.153 1.218 -24.673 1.00 97.31 108 ASP A CA 1
ATOM 879 C C . ASP A 1 108 ? -1.045 0.541 -24.000 1.00 97.31 108 ASP A C 1
ATOM 881 O O . ASP A 1 108 ? -1.060 -0.683 -23.819 1.00 97.31 108 ASP A O 1
ATOM 885 N N . TYR A 1 109 ? -2.051 1.324 -23.617 1.00 96.75 109 TYR A N 1
ATOM 886 C CA . TYR A 1 109 ? -3.285 0.805 -23.028 1.00 96.75 109 TYR A CA 1
ATOM 887 C C . TYR A 1 109 ? -4.486 1.709 -23.322 1.00 96.75 109 TYR A C 1
ATOM 889 O O . TYR A 1 109 ? -4.352 2.908 -23.544 1.00 96.75 109 TYR A O 1
ATOM 897 N N . VAL A 1 110 ? -5.686 1.124 -23.318 1.00 97.44 110 VAL A N 1
ATOM 898 C CA . VAL A 1 110 ? -6.945 1.862 -23.499 1.00 97.44 110 VAL A CA 1
ATOM 899 C C . VAL A 1 110 ? -7.469 2.312 -22.140 1.00 97.44 110 VAL A C 1
ATOM 901 O O . VAL A 1 110 ? -7.520 1.519 -21.197 1.00 97.44 110 VAL A O 1
ATOM 904 N N . SER A 1 111 ? -7.899 3.567 -22.041 1.00 97.06 111 SER A N 1
ATOM 905 C CA . SER A 1 111 ? -8.484 4.129 -20.822 1.00 97.06 111 SER A CA 1
ATOM 906 C C . SER A 1 111 ? -9.534 5.176 -21.170 1.00 97.06 111 SER A C 1
ATOM 908 O O . SER A 1 111 ? -9.278 6.058 -21.981 1.00 97.06 111 SER A O 1
ATOM 910 N N . ASN A 1 112 ? -10.727 5.087 -20.573 1.00 96.94 112 ASN A N 1
ATOM 911 C CA . ASN A 1 112 ? -11.813 6.068 -20.740 1.00 96.94 112 ASN A CA 1
ATOM 912 C C . ASN A 1 112 ? -12.143 6.423 -22.211 1.00 96.94 112 ASN A C 1
ATOM 914 O O . ASN A 1 112 ? -12.491 7.560 -22.516 1.00 96.94 112 ASN A O 1
ATOM 918 N N . GLY A 1 113 ? -12.018 5.455 -23.127 1.00 96.56 113 GLY A N 1
ATOM 919 C CA . GLY A 1 113 ? -12.246 5.643 -24.567 1.00 96.56 113 GLY A CA 1
ATOM 920 C C . GLY A 1 113 ? -11.064 6.233 -25.350 1.00 96.56 113 G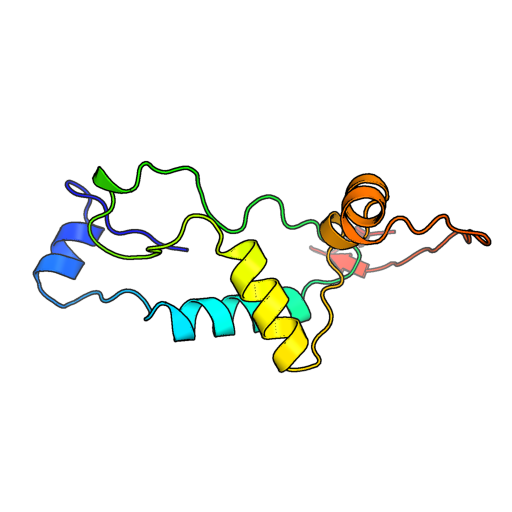LY A C 1
ATOM 921 O O . GLY A 1 113 ? -11.153 6.339 -26.569 1.00 96.56 113 GLY A O 1
ATOM 922 N N . GLY A 1 114 ? -9.965 6.586 -24.678 1.00 97.38 114 GLY A N 1
ATOM 923 C CA . GLY A 1 114 ? -8.717 7.056 -25.279 1.00 97.38 114 GLY A CA 1
ATOM 924 C C . GLY A 1 114 ? -7.623 5.986 -25.350 1.00 97.38 114 GLY A C 1
ATOM 925 O O . GLY A 1 114 ? -7.757 4.886 -24.805 1.00 97.38 114 GLY A O 1
ATOM 926 N N . TRP A 1 115 ? -6.527 6.341 -26.026 1.00 96.44 115 TRP A N 1
ATOM 927 C CA . TRP A 1 115 ? -5.314 5.534 -26.167 1.00 96.44 115 TRP A CA 1
ATOM 928 C C . TRP A 1 115 ? -4.152 6.203 -25.431 1.00 96.44 115 TRP A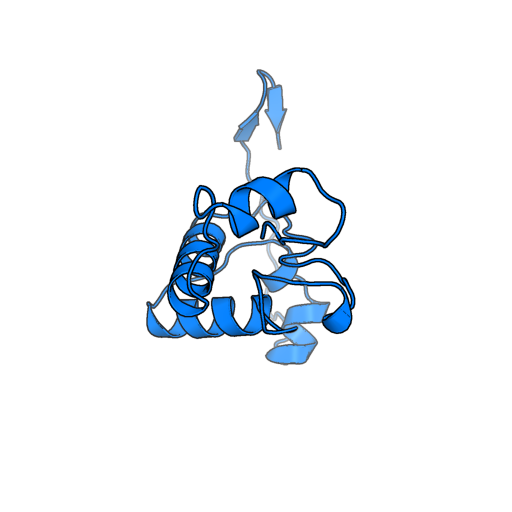 C 1
ATOM 930 O O . TRP A 1 115 ? -3.732 7.298 -25.798 1.00 96.44 115 TRP A O 1
ATOM 940 N N . GLU A 1 116 ? -3.631 5.530 -24.413 1.00 96.38 116 GLU A N 1
ATOM 941 C CA . GLU A 1 116 ? -2.466 5.954 -23.640 1.00 96.38 116 GLU A CA 1
ATOM 942 C C . GLU A 1 116 ? -1.221 5.266 -24.213 1.00 96.38 116 GLU A C 1
ATOM 944 O O . GLU A 1 116 ? -1.251 4.068 -24.504 1.00 96.38 116 GLU A O 1
ATOM 949 N N . THR A 1 117 ? -0.139 6.020 -24.413 1.00 87.81 117 THR A N 1
ATOM 950 C CA . THR A 1 117 ? 1.130 5.573 -25.018 1.00 87.81 117 THR A CA 1
ATOM 951 C C . THR A 1 117 ? 2.311 5.855 -24.098 1.00 87.81 117 THR A C 1
ATOM 953 O O . THR A 1 117 ? 2.326 6.957 -23.508 1.00 87.81 117 THR A O 1
#